Protein AF-A0A0R0IN78-F1 (afdb_monomer_lite)

pLDDT: mean 79.96, std 15.42, range [43.28, 97.62]

Organism: Glycine max (NCBI:txid3847)

Foldseek 3Di:
DPDDDDDDPPPVVNVVVVVVVVVCVVQVVPPPRDQKDKDFDADPVRHTAKIKMKGFDPDPPDDQDPDDPPADTWDKAWDDWDDDVPTTITIIMTGGDPPVVPD

Secondary structure (DSSP, 8-state):
----------HHHHHHHHHHHHHHHHHHHSTTS-SEEEEEEE-TTS-EEEEEEEE-S---S----S--TTPPPPEEEEEEEEEETTEEEEEEEEE--GGGS--

Radius of gyration: 16.01 Å; chains: 1; bounding box: 32×42×43 Å

Structure (mmCIF, N/CA/C/O backbone):
data_AF-A0A0R0IN78-F1
#
_entry.id   AF-A0A0R0IN78-F1
#
loop_
_atom_site.group_PDB
_atom_site.id
_atom_site.type_symbol
_atom_site.label_atom_id
_atom_site.label_alt_id
_atom_site.label_comp_id
_atom_site.label_asym_id
_atom_site.label_entity_id
_atom_site.label_seq_id
_atom_site.pdbx_PDB_ins_code
_atom_site.Cartn_x
_atom_site.Cartn_y
_atom_site.Cartn_z
_atom_site.occupancy
_atom_site.B_iso_or_equiv
_atom_site.auth_seq_id
_atom_site.auth_comp_id
_atom_site.auth_asym_id
_atom_site.auth_atom_id
_atom_site.pdbx_PDB_model_num
ATOM 1 N N . MET A 1 1 ? -2.482 -14.783 10.205 1.00 72.62 1 MET A N 1
ATOM 2 C CA . MET A 1 1 ? -3.484 -14.894 9.121 1.00 72.62 1 MET A CA 1
ATOM 3 C C . MET A 1 1 ? -3.280 -16.217 8.406 1.00 72.62 1 MET A C 1
ATOM 5 O O . MET A 1 1 ? -2.137 -16.532 8.110 1.00 72.62 1 MET A O 1
ATOM 9 N N . ASN A 1 2 ? -4.351 -16.966 8.135 1.00 92.88 2 ASN A N 1
ATOM 10 C CA . ASN A 1 2 ? -4.295 -18.177 7.314 1.00 92.88 2 ASN A CA 1
ATOM 11 C C . ASN A 1 2 ? -4.782 -17.848 5.894 1.00 92.88 2 ASN A C 1
ATOM 13 O O . ASN A 1 2 ? -5.923 -18.132 5.543 1.00 92.88 2 ASN A O 1
ATOM 17 N N . VAL A 1 3 ? -3.959 -17.126 5.129 1.00 93.81 3 VAL A N 1
ATOM 18 C CA . VAL A 1 3 ? -4.279 -16.692 3.760 1.00 93.81 3 VAL A CA 1
ATOM 19 C C . VAL A 1 3 ? -3.096 -16.953 2.839 1.00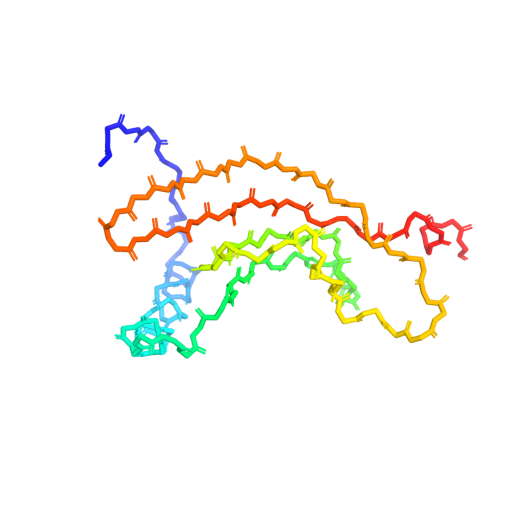 93.81 3 VAL A C 1
ATOM 21 O O . VAL A 1 3 ? -1.943 -16.905 3.271 1.00 93.81 3 VAL A O 1
ATOM 24 N N . VAL A 1 4 ? -3.381 -17.203 1.564 1.00 95.88 4 VAL A N 1
ATOM 25 C CA . VAL A 1 4 ? -2.349 -17.330 0.533 1.00 95.88 4 VAL A CA 1
ATOM 26 C C . VAL A 1 4 ? -1.753 -15.950 0.255 1.00 95.88 4 VAL A C 1
ATOM 28 O O . VAL A 1 4 ? -2.487 -14.991 0.024 1.00 95.88 4 VAL A O 1
ATOM 31 N N . ILE A 1 5 ? -0.423 -15.854 0.268 1.00 94.19 5 ILE A N 1
ATOM 32 C CA . ILE A 1 5 ? 0.314 -14.634 -0.080 1.00 94.19 5 ILE A CA 1
ATOM 33 C C . ILE A 1 5 ? 1.313 -14.915 -1.200 1.00 94.19 5 ILE A C 1
ATOM 35 O O . ILE A 1 5 ? 1.888 -16.002 -1.275 1.00 94.19 5 IL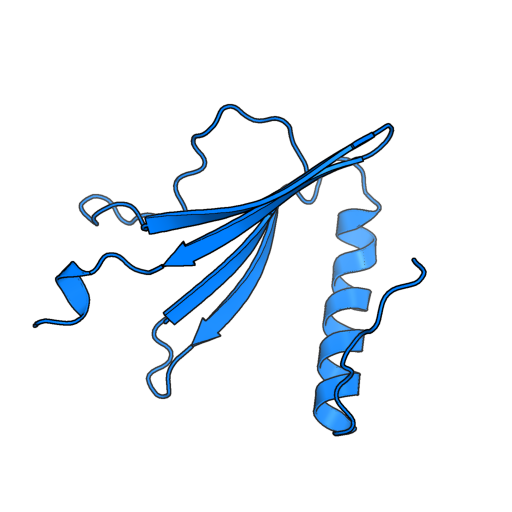E A O 1
ATOM 39 N N . GLN A 1 6 ? 1.563 -13.913 -2.039 1.00 94.69 6 GLN A N 1
ATOM 40 C CA . GLN A 1 6 ? 2.659 -13.933 -3.004 1.00 94.69 6 GLN A CA 1
ATOM 41 C C . GLN A 1 6 ? 3.830 -13.112 -2.464 1.00 94.69 6 GLN A C 1
ATOM 43 O O . GLN A 1 6 ? 3.648 -12.006 -1.958 1.00 94.69 6 GLN A O 1
ATOM 48 N N . ARG A 1 7 ? 5.048 -13.656 -2.556 1.00 91.81 7 ARG A N 1
ATOM 49 C CA . ARG A 1 7 ? 6.266 -13.011 -2.048 1.00 91.81 7 ARG A CA 1
ATOM 50 C C . ARG A 1 7 ? 7.322 -12.929 -3.140 1.00 91.81 7 ARG A C 1
ATOM 52 O O . ARG A 1 7 ? 7.631 -13.932 -3.776 1.00 91.81 7 ARG A O 1
ATOM 59 N N . ALA A 1 8 ? 7.955 -11.766 -3.277 1.00 91.81 8 ALA A N 1
ATOM 60 C CA . ALA A 1 8 ? 9.076 -11.586 -4.195 1.00 91.81 8 ALA A CA 1
ATOM 61 C C . ALA A 1 8 ? 10.222 -12.577 -3.898 1.00 91.81 8 ALA A C 1
ATOM 63 O O . ALA A 1 8 ? 10.694 -12.686 -2.756 1.00 91.81 8 ALA A O 1
ATOM 64 N N . LEU A 1 9 ? 10.685 -13.291 -4.932 1.00 94.06 9 LEU A N 1
ATOM 65 C CA . LEU A 1 9 ? 11.861 -14.174 -4.873 1.00 94.06 9 LEU A CA 1
ATOM 66 C C . LEU A 1 9 ? 13.170 -13.431 -5.180 1.00 94.06 9 LEU A C 1
ATOM 68 O O . LEU A 1 9 ? 14.232 -13.851 -4.723 1.00 94.06 9 LEU A O 1
ATOM 72 N N . HIS A 1 10 ? 13.096 -12.304 -5.894 1.00 97.50 10 HIS A N 1
ATOM 73 C CA . HIS A 1 10 ? 14.256 -11.484 -6.229 1.00 97.50 10 HIS A CA 1
ATOM 74 C C . HIS A 1 10 ? 14.906 -10.907 -4.961 1.00 97.50 10 HIS A C 1
ATOM 76 O O . HIS A 1 10 ? 14.274 -10.147 -4.222 1.00 97.50 10 HIS A O 1
ATOM 82 N N . ARG A 1 11 ? 16.173 -11.267 -4.699 1.00 95.69 11 ARG A N 1
ATOM 83 C CA . ARG A 1 11 ? 16.865 -10.955 -3.433 1.00 95.69 11 ARG A CA 1
ATOM 84 C C . ARG A 1 11 ? 16.923 -9.458 -3.147 1.00 95.69 11 ARG A C 1
ATOM 86 O O . ARG A 1 11 ? 16.573 -9.047 -2.046 1.00 95.69 11 ARG A O 1
ATOM 93 N N . GLN A 1 12 ? 17.312 -8.654 -4.134 1.00 97.62 12 GLN A N 1
ATOM 94 C CA . GLN A 1 12 ? 17.439 -7.205 -3.965 1.00 97.62 12 GLN A CA 1
ATOM 95 C C . GLN A 1 12 ? 16.085 -6.543 -3.698 1.00 97.62 12 GLN A C 1
ATOM 97 O O . GLN A 1 12 ? 15.984 -5.693 -2.820 1.00 97.62 12 GLN A O 1
ATOM 102 N N . LEU A 1 13 ? 15.031 -6.979 -4.395 1.00 94.75 13 LEU A N 1
ATOM 103 C CA . LEU A 1 13 ? 13.688 -6.425 -4.209 1.00 94.75 13 LEU A CA 1
ATOM 104 C C . LEU A 1 13 ? 13.153 -6.768 -2.817 1.00 94.75 13 LEU A C 1
ATOM 106 O O . LEU A 1 13 ? 12.635 -5.910 -2.10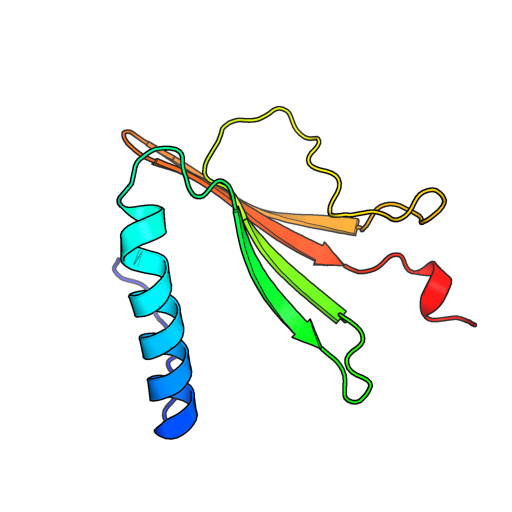9 1.00 94.75 13 LEU A O 1
ATOM 110 N N . ARG A 1 14 ? 13.339 -8.024 -2.397 1.00 95.12 14 ARG A N 1
ATOM 111 C CA . ARG A 1 14 ? 12.983 -8.480 -1.053 1.00 95.12 14 ARG A CA 1
ATOM 112 C C . ARG A 1 14 ? 13.736 -7.699 0.023 1.00 95.12 14 ARG A C 1
ATOM 114 O O . ARG A 1 14 ? 13.125 -7.330 1.021 1.00 95.12 14 ARG A O 1
ATOM 121 N N . TYR A 1 15 ? 15.037 -7.475 -0.164 1.00 96.81 15 TYR A N 1
ATOM 122 C CA . TYR A 1 15 ? 15.848 -6.697 0.770 1.00 96.81 15 TYR A CA 1
ATOM 123 C C . TYR A 1 15 ? 15.354 -5.254 0.860 1.00 96.81 15 TYR A C 1
ATOM 125 O O . TYR A 1 15 ? 15.136 -4.768 1.962 1.00 96.81 15 TYR A O 1
ATOM 133 N N . TYR A 1 16 ? 15.101 -4.612 -0.283 1.00 96.69 16 TYR A N 1
ATOM 134 C CA . TYR A 1 16 ? 14.575 -3.252 -0.340 1.00 96.69 16 TYR A CA 1
ATOM 135 C C . TYR A 1 16 ? 13.242 -3.127 0.407 1.00 96.69 16 TYR A C 1
ATOM 137 O O . TYR A 1 16 ? 13.141 -2.337 1.339 1.00 96.69 16 TYR A O 1
ATOM 145 N N . MET A 1 17 ? 12.256 -3.977 0.088 1.00 94.06 17 MET A N 1
ATOM 146 C CA . MET A 1 17 ? 10.953 -3.979 0.771 1.00 94.06 17 MET A CA 1
ATOM 147 C C . MET A 1 17 ? 11.101 -4.155 2.287 1.00 94.06 17 MET A C 1
ATOM 149 O O . MET A 1 17 ? 10.447 -3.460 3.062 1.00 94.06 17 MET A O 1
ATOM 153 N N . HIS A 1 18 ? 11.973 -5.070 2.717 1.00 95.12 18 HIS A N 1
ATOM 154 C CA . HIS A 1 18 ? 12.219 -5.305 4.135 1.00 95.12 18 HIS A CA 1
ATOM 155 C C . HIS A 1 18 ? 12.874 -4.093 4.806 1.00 95.12 18 HIS A C 1
ATOM 157 O O . HIS A 1 18 ? 12.400 -3.650 5.846 1.00 95.12 18 HIS A O 1
ATOM 163 N N . ALA A 1 19 ? 13.932 -3.537 4.212 1.00 95.94 19 ALA A N 1
ATOM 164 C CA . ALA A 1 19 ? 14.642 -2.379 4.744 1.00 95.94 19 ALA A CA 1
ATOM 165 C C . ALA A 1 19 ? 13.721 -1.157 4.870 1.00 95.94 19 ALA A C 1
ATOM 167 O O . ALA A 1 19 ? 13.720 -0.508 5.914 1.00 95.94 19 ALA A O 1
ATOM 168 N N . THR A 1 20 ? 12.886 -0.891 3.861 1.00 93.81 20 THR A N 1
ATOM 169 C CA . THR A 1 20 ? 11.905 0.202 3.890 1.00 93.81 20 THR A CA 1
ATOM 170 C C . THR A 1 20 ? 10.909 0.028 5.033 1.00 93.81 20 THR A C 1
ATOM 172 O O . THR A 1 20 ? 10.737 0.941 5.835 1.00 93.81 20 THR A O 1
ATOM 175 N N . VAL A 1 21 ? 10.289 -1.151 5.173 1.00 91.25 21 VAL A N 1
ATOM 176 C CA . VAL A 1 21 ? 9.322 -1.407 6.256 1.00 91.25 21 VAL A CA 1
ATOM 177 C C . VAL A 1 21 ? 9.990 -1.342 7.633 1.00 91.25 21 VAL A C 1
ATOM 179 O O . VAL A 1 21 ? 9.431 -0.748 8.553 1.00 91.25 21 VAL A O 1
ATOM 182 N N . SER A 1 22 ? 11.197 -1.896 7.784 1.00 92.88 22 SER A N 1
ATOM 183 C CA . SER A 1 22 ? 11.965 -1.797 9.031 1.00 92.88 22 SER A CA 1
ATOM 184 C C . SER A 1 22 ? 12.310 -0.350 9.386 1.00 92.88 22 SER A C 1
ATOM 186 O O . SER A 1 22 ? 12.232 0.011 10.555 1.00 92.88 22 SER A O 1
ATOM 188 N N . GLY A 1 23 ? 12.638 0.486 8.398 1.00 90.31 23 GLY A N 1
ATOM 189 C CA . GLY A 1 23 ? 12.892 1.913 8.600 1.00 90.31 23 GLY A CA 1
ATOM 190 C C . GLY A 1 23 ? 11.653 2.699 9.041 1.00 90.31 23 GLY A C 1
ATOM 191 O O . GLY A 1 23 ? 11.782 3.665 9.786 1.00 90.31 23 GLY A O 1
ATOM 192 N N . LEU A 1 24 ? 10.453 2.264 8.640 1.00 87.19 24 LEU A N 1
ATOM 193 C CA . LEU A 1 24 ? 9.180 2.876 9.048 1.00 87.19 24 LEU A CA 1
ATOM 194 C C . LEU A 1 24 ? 8.696 2.417 10.432 1.00 87.19 24 LEU A C 1
ATOM 196 O O . LEU A 1 24 ? 7.877 3.095 11.054 1.00 87.19 24 LEU A O 1
ATOM 200 N N . LEU A 1 25 ? 9.178 1.271 10.923 1.00 86.31 25 LEU A N 1
ATOM 201 C CA . LEU A 1 25 ? 8.703 0.656 12.163 1.00 86.31 25 LEU A CA 1
ATOM 202 C C . LEU A 1 25 ? 8.782 1.586 13.390 1.00 86.31 25 LEU A C 1
ATOM 204 O O . LEU A 1 25 ? 7.772 1.676 14.091 1.00 86.31 25 LEU A O 1
ATOM 208 N N . PRO A 1 26 ? 9.884 2.325 13.646 1.00 86.19 26 PRO A N 1
ATOM 209 C CA . PRO A 1 26 ? 9.953 3.237 14.790 1.00 86.19 26 PRO A CA 1
ATOM 210 C C . PRO A 1 26 ? 8.877 4.329 14.740 1.00 86.19 26 PRO A C 1
ATOM 212 O O . PRO A 1 26 ? 8.279 4.667 15.761 1.00 86.19 26 PRO A O 1
ATOM 215 N N . SER A 1 27 ? 8.588 4.849 13.544 1.00 80.81 27 SER A N 1
ATOM 216 C CA . SER A 1 27 ? 7.559 5.869 13.332 1.00 80.81 27 SER A CA 1
ATOM 217 C C . SER A 1 27 ? 6.151 5.317 13.559 1.00 80.81 27 SER A C 1
ATOM 219 O O . SER A 1 27 ? 5.319 6.011 14.131 1.00 80.81 27 SER A O 1
ATOM 221 N N . MET A 1 28 ? 5.888 4.065 13.166 1.00 77.75 28 MET A N 1
ATOM 222 C CA . MET A 1 28 ? 4.600 3.402 13.413 1.00 77.75 28 MET A CA 1
ATOM 223 C C . MET A 1 28 ? 4.401 3.020 14.885 1.00 77.75 28 MET A C 1
ATOM 225 O O . MET A 1 28 ? 3.282 3.064 15.385 1.00 77.75 28 MET A O 1
ATOM 229 N N . GLN A 1 29 ? 5.475 2.644 15.586 1.00 77.88 29 GLN A N 1
ATOM 230 C CA . GLN A 1 29 ? 5.427 2.280 17.007 1.00 77.88 29 GLN A CA 1
ATOM 231 C C . GLN A 1 29 ? 5.215 3.492 17.918 1.00 77.88 29 GLN A C 1
ATOM 233 O O . GLN A 1 29 ? 4.665 3.356 19.011 1.00 77.88 29 GLN A O 1
ATOM 238 N N . LYS A 1 30 ? 5.623 4.687 17.479 1.00 78.75 30 LYS A N 1
ATOM 239 C CA . LYS A 1 30 ? 5.329 5.924 18.194 1.00 78.75 30 LYS A CA 1
ATOM 240 C C . LYS A 1 30 ? 3.894 6.356 17.888 1.00 78.75 30 LYS A C 1
ATOM 242 O O . LYS A 1 30 ? 3.620 6.972 16.857 1.00 78.75 30 LYS A O 1
ATOM 247 N N . LEU A 1 31 ? 2.985 6.005 18.801 1.00 62.69 31 LEU A N 1
ATOM 248 C CA . LEU A 1 31 ? 1.554 6.298 18.708 1.00 62.69 31 LEU A CA 1
ATOM 249 C C . LEU A 1 31 ? 1.318 7.759 18.291 1.00 62.69 31 LEU A C 1
ATOM 251 O O . LEU A 1 31 ? 1.792 8.688 18.944 1.00 62.69 31 LEU A O 1
ATOM 255 N N . GLY A 1 32 ? 0.598 7.943 17.183 1.00 64.44 32 GLY A N 1
ATOM 256 C CA . GLY A 1 32 ? 0.204 9.256 16.670 1.00 64.44 32 GLY A CA 1
ATOM 257 C C . GLY A 1 32 ? 1.152 9.915 15.661 1.00 64.44 32 GLY A C 1
ATOM 258 O O . GLY A 1 32 ? 0.811 10.994 15.190 1.00 64.44 32 GLY A O 1
ATOM 259 N N . MET A 1 33 ? 2.295 9.312 15.293 1.00 67.12 33 MET A N 1
ATOM 260 C CA . MET A 1 33 ? 3.214 9.925 14.310 1.00 67.12 33 MET A CA 1
ATOM 261 C C . MET A 1 33 ? 2.970 9.529 12.849 1.00 67.12 33 MET A C 1
ATOM 263 O O . MET A 1 33 ? 3.341 10.288 11.957 1.00 67.12 33 MET A O 1
ATOM 267 N N . VAL A 1 34 ? 2.368 8.369 12.581 1.00 73.06 34 VAL A N 1
ATOM 268 C CA . VAL A 1 34 ? 2.084 7.915 11.211 1.00 73.06 34 VAL A CA 1
ATOM 269 C C . VAL A 1 34 ? 0.584 7.768 11.023 1.00 73.06 34 VAL A C 1
ATOM 271 O O . VAL A 1 34 ? -0.041 6.843 11.541 1.00 73.06 34 VAL A O 1
ATOM 274 N N . GLU A 1 35 ? 0.016 8.693 10.257 1.00 77.25 35 GLU A N 1
ATOM 275 C CA . GLU A 1 35 ? -1.412 8.706 9.924 1.00 77.25 35 GLU A CA 1
ATOM 276 C C . GLU A 1 35 ? -1.716 7.906 8.658 1.00 77.25 35 GLU A C 1
ATOM 278 O O . GLU A 1 35 ? -2.815 7.374 8.505 1.00 77.25 35 GLU A O 1
ATOM 283 N N . ARG A 1 36 ? -0.737 7.812 7.749 1.00 82.25 36 ARG A N 1
ATOM 284 C CA . ARG A 1 36 ? -0.902 7.199 6.435 1.00 82.25 36 ARG A CA 1
ATOM 285 C C . ARG A 1 36 ? 0.394 6.585 5.920 1.00 82.25 36 ARG A C 1
ATOM 287 O O . ARG A 1 36 ? 1.452 7.203 5.992 1.00 82.25 36 ARG A O 1
ATOM 294 N N . VAL A 1 37 ? 0.288 5.399 5.329 1.00 87.31 37 VAL A N 1
ATOM 295 C CA . VAL A 1 37 ? 1.352 4.742 4.557 1.00 87.31 37 VAL A CA 1
ATOM 296 C C . VAL A 1 37 ? 0.815 4.462 3.163 1.00 87.31 37 VAL A C 1
ATOM 298 O O . VAL A 1 37 ? -0.320 4.010 3.025 1.00 87.31 37 VAL A O 1
ATOM 301 N N . ALA A 1 38 ? 1.608 4.728 2.127 1.00 90.56 38 ALA A N 1
ATOM 302 C CA . ALA A 1 38 ? 1.196 4.484 0.753 1.00 90.56 38 ALA A CA 1
ATOM 303 C C . ALA A 1 38 ? 2.275 3.776 -0.069 1.00 90.56 38 ALA A C 1
ATOM 305 O O . ALA A 1 38 ? 3.463 4.064 0.068 1.00 90.56 38 ALA A O 1
ATOM 306 N N . VAL A 1 39 ? 1.837 2.872 -0.942 1.00 92.25 39 VAL A N 1
ATOM 307 C CA . VAL A 1 39 ? 2.638 2.281 -2.017 1.00 92.25 39 VAL A CA 1
ATOM 308 C C . VAL A 1 39 ? 2.210 2.948 -3.313 1.00 92.25 39 VAL A C 1
ATOM 310 O O . VAL A 1 39 ? 1.026 2.929 -3.644 1.00 92.25 39 VAL A O 1
ATOM 313 N N . ILE A 1 40 ? 3.163 3.552 -4.021 1.00 91.44 40 ILE A N 1
ATOM 314 C CA . ILE A 1 40 ? 2.910 4.315 -5.244 1.00 91.44 40 ILE A CA 1
ATOM 315 C C . ILE A 1 40 ? 3.601 3.613 -6.406 1.00 91.44 40 ILE A C 1
ATOM 317 O O . ILE A 1 40 ? 4.796 3.319 -6.340 1.00 91.44 40 ILE A O 1
ATOM 321 N N . PHE A 1 41 ? 2.840 3.354 -7.461 1.00 91.00 41 PHE A N 1
ATOM 322 C CA . PHE A 1 41 ? 3.338 2.857 -8.731 1.00 91.00 41 PHE A CA 1
ATOM 323 C C . PHE A 1 41 ? 3.582 4.035 -9.661 1.00 91.00 41 PHE A C 1
ATOM 325 O O . PHE A 1 41 ? 2.708 4.880 -9.839 1.00 91.00 41 PHE A O 1
ATOM 332 N N . PHE A 1 42 ? 4.769 4.074 -10.254 1.00 88.50 42 PHE A N 1
ATOM 333 C CA . PHE A 1 42 ? 5.169 5.098 -11.209 1.00 88.50 42 PHE A CA 1
ATOM 334 C C . PHE A 1 42 ? 5.371 4.477 -12.591 1.00 88.50 42 PHE A C 1
ATOM 336 O O . PHE A 1 42 ? 5.766 3.313 -12.699 1.00 88.50 42 PHE A O 1
ATOM 343 N N . ASN A 1 43 ? 5.113 5.255 -13.641 1.00 88.81 43 ASN A N 1
ATOM 344 C CA . ASN A 1 43 ? 5.497 4.896 -15.002 1.00 88.81 43 ASN A CA 1
ATOM 345 C C . ASN A 1 43 ? 7.000 5.168 -15.250 1.00 88.81 43 ASN A C 1
ATOM 347 O O . ASN A 1 43 ? 7.728 5.601 -14.354 1.00 88.81 43 ASN A O 1
ATOM 351 N N . ALA A 1 44 ? 7.466 4.920 -16.477 1.00 93.94 44 ALA A N 1
ATOM 352 C CA . ALA A 1 44 ? 8.860 5.152 -16.869 1.00 93.94 44 ALA A CA 1
ATOM 353 C C . ALA A 1 44 ? 9.295 6.628 -16.756 1.00 93.94 44 ALA A C 1
ATOM 355 O O . ALA 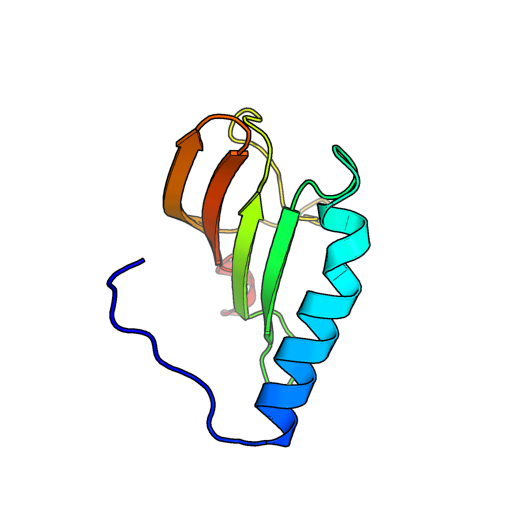A 1 44 ? 10.470 6.903 -16.521 1.00 93.94 44 ALA A O 1
ATOM 356 N N . ASP A 1 45 ? 8.345 7.558 -16.857 1.00 92.75 45 ASP A N 1
ATOM 357 C CA . ASP A 1 45 ? 8.562 9.003 -16.751 1.00 92.75 45 ASP A CA 1
ATOM 358 C C . ASP A 1 45 ? 8.460 9.518 -15.302 1.00 92.75 45 ASP A C 1
ATOM 360 O O . ASP A 1 45 ? 8.511 10.722 -15.058 1.00 92.75 45 ASP A O 1
ATOM 364 N N . ASN A 1 46 ? 8.339 8.616 -14.320 1.00 85.50 46 ASN A N 1
ATOM 365 C CA . ASN A 1 46 ? 8.115 8.919 -12.903 1.00 85.50 46 ASN A CA 1
ATOM 366 C C . ASN A 1 46 ? 6.789 9.646 -12.609 1.00 85.50 46 ASN A C 1
ATOM 368 O O . ASN A 1 46 ? 6.660 10.337 -11.597 1.00 85.50 46 ASN A O 1
ATOM 372 N N . VAL A 1 47 ? 5.779 9.455 -13.457 1.00 85.75 47 VAL A N 1
ATOM 373 C CA . VAL A 1 47 ? 4.402 9.908 -13.223 1.00 85.75 47 VAL A CA 1
ATOM 374 C C . VAL A 1 47 ? 3.658 8.848 -12.398 1.00 85.75 47 VAL A C 1
ATOM 376 O O . VAL A 1 47 ? 3.722 7.662 -12.743 1.00 85.75 47 VAL A O 1
ATOM 379 N N . PRO A 1 48 ? 2.973 9.222 -11.299 1.00 84.75 48 PRO A N 1
ATOM 380 C CA . PRO A 1 48 ? 2.236 8.276 -10.467 1.00 84.75 48 PRO A CA 1
ATOM 381 C C . PRO A 1 48 ? 1.001 7.737 -11.204 1.00 84.75 48 PRO A C 1
ATOM 383 O O . PRO A 1 48 ? 0.135 8.501 -11.619 1.00 84.75 48 PRO A O 1
ATOM 386 N N . LEU A 1 49 ? 0.914 6.414 -11.332 1.00 86.69 49 LEU A N 1
ATOM 387 C CA . LEU A 1 49 ? -0.192 5.704 -11.980 1.00 86.69 49 LEU A CA 1
ATOM 388 C C . LEU A 1 49 ? -1.251 5.246 -10.982 1.00 86.69 49 LEU A C 1
ATOM 390 O O . LEU A 1 49 ? -2.440 5.383 -11.229 1.00 86.69 49 LEU A O 1
ATOM 394 N N . GLU A 1 50 ? -0.820 4.673 -9.863 1.00 87.50 50 GLU A N 1
ATOM 395 C CA . GLU A 1 50 ? -1.709 4.083 -8.867 1.00 87.50 50 GLU A CA 1
ATOM 396 C C . GLU A 1 50 ? -1.097 4.230 -7.483 1.00 87.50 50 GLU A C 1
ATOM 398 O O . GLU A 1 50 ? 0.117 4.093 -7.302 1.00 87.50 50 GLU A O 1
ATOM 403 N N . LYS A 1 51 ? -1.942 4.479 -6.484 1.00 90.31 51 LYS A N 1
ATOM 404 C CA . LYS A 1 51 ? -1.498 4.608 -5.099 1.00 90.31 51 LYS A CA 1
ATOM 405 C C . LYS A 1 51 ? -2.397 3.833 -4.148 1.00 90.31 51 LYS A C 1
ATOM 407 O O . LYS A 1 51 ? -3.554 4.178 -3.940 1.00 90.31 51 LYS A O 1
ATOM 412 N N . PHE A 1 52 ? -1.827 2.820 -3.509 1.00 90.44 52 PHE A N 1
ATOM 413 C CA . PHE A 1 52 ? -2.481 2.045 -2.459 1.00 90.44 52 PHE A CA 1
ATOM 414 C C . PHE A 1 52 ? -2.157 2.672 -1.116 1.00 90.44 52 PHE A C 1
ATOM 416 O O . PHE A 1 52 ? -0.989 2.724 -0.735 1.00 90.44 52 PHE A O 1
ATOM 423 N N . ALA A 1 53 ? -3.168 3.139 -0.392 1.00 88.31 53 ALA A N 1
ATOM 424 C CA . ALA A 1 53 ? -2.979 3.837 0.870 1.00 88.31 53 ALA A CA 1
ATOM 425 C C . ALA A 1 53 ? -3.681 3.141 2.037 1.00 88.31 53 ALA A C 1
ATOM 427 O O . ALA A 1 53 ? -4.854 2.795 1.937 1.00 88.31 53 ALA A O 1
ATOM 428 N N . GLY A 1 54 ? -2.949 2.986 3.143 1.00 85.75 54 GLY A N 1
ATOM 429 C CA . GLY A 1 54 ? -3.446 2.571 4.451 1.00 85.75 54 GLY A CA 1
ATOM 430 C C . GLY A 1 54 ? -3.447 3.746 5.432 1.00 85.75 54 GLY A C 1
ATOM 431 O O . GLY A 1 54 ? -2.402 4.376 5.599 1.00 85.75 54 GLY A O 1
ATOM 432 N N . THR A 1 55 ? -4.573 4.047 6.078 1.00 82.56 55 THR A N 1
ATOM 433 C CA . THR A 1 55 ? -4.697 5.126 7.084 1.00 82.56 55 THR A CA 1
ATOM 434 C C . THR A 1 55 ? -5.005 4.572 8.473 1.00 82.56 55 THR A C 1
ATOM 436 O O . THR A 1 55 ? -5.630 3.522 8.567 1.00 82.56 55 THR A O 1
ATOM 439 N N . SER A 1 56 ? -4.548 5.248 9.540 1.00 75.12 56 SER A N 1
ATOM 440 C CA . SER A 1 56 ? -4.646 4.783 10.942 1.00 75.12 56 SER A CA 1
ATOM 441 C C . SER A 1 56 ? -5.641 5.549 11.832 1.00 75.12 56 SER A C 1
ATOM 443 O O . SER A 1 56 ? -5.682 5.333 13.043 1.00 75.12 56 SER A O 1
ATOM 445 N N . LYS A 1 57 ? -6.452 6.450 11.265 1.00 67.75 57 LYS A N 1
ATOM 446 C CA . LYS A 1 57 ? -7.440 7.242 12.012 1.00 67.75 57 LYS A CA 1
ATOM 447 C C . LYS A 1 57 ? -8.813 7.171 11.357 1.00 67.75 57 LYS A C 1
ATOM 449 O O . LYS A 1 57 ? -8.934 7.241 10.137 1.00 67.75 57 LYS A O 1
ATOM 454 N N . GLU A 1 58 ? -9.829 7.074 12.205 1.00 55.09 58 GLU A N 1
ATOM 455 C CA . GLU A 1 58 ? -11.235 7.291 11.876 1.00 55.09 58 GLU A CA 1
ATOM 456 C C . GLU A 1 58 ? -11.412 8.802 11.664 1.00 55.09 58 GLU A C 1
ATOM 458 O O . GLU A 1 58 ? -11.702 9.559 12.583 1.00 55.09 58 GLU A O 1
ATOM 463 N N . ALA A 1 59 ? -11.050 9.268 10.472 1.00 43.28 59 ALA A N 1
ATOM 464 C CA . ALA A 1 59 ? -11.176 10.658 10.072 1.00 43.28 59 ALA A CA 1
ATOM 465 C C . ALA A 1 59 ? -12.173 10.700 8.919 1.00 43.28 59 ALA A C 1
ATOM 467 O O . ALA A 1 59 ? -11.930 10.100 7.872 1.00 43.28 59 ALA A O 1
ATOM 468 N N . ASP A 1 60 ? -13.300 11.365 9.162 1.00 43.53 60 ASP A N 1
ATOM 469 C CA . ASP A 1 60 ? -14.341 11.715 8.203 1.00 43.53 60 ASP A CA 1
ATOM 470 C C . ASP A 1 60 ? -13.801 11.888 6.780 1.00 43.53 60 ASP A C 1
ATOM 472 O O . ASP A 1 60 ? -13.213 12.918 6.475 1.00 43.53 60 ASP A O 1
ATOM 476 N N . LEU A 1 61 ? -13.992 10.850 5.953 1.00 49.03 61 LEU A N 1
ATOM 477 C CA . LEU A 1 61 ? -14.174 10.760 4.490 1.00 49.03 61 LEU A CA 1
ATOM 478 C C . LEU A 1 61 ? -13.439 11.738 3.536 1.00 49.03 61 LEU A C 1
ATOM 480 O O . LEU A 1 61 ? -13.711 11.744 2.341 1.00 49.03 61 LEU A O 1
ATOM 484 N N . SER A 1 62 ? -12.513 12.565 3.998 1.00 46.97 62 SER A N 1
ATOM 485 C CA . SER A 1 62 ? -11.948 13.684 3.251 1.00 46.97 62 SER A CA 1
ATOM 486 C C . SER A 1 62 ? -10.495 13.866 3.653 1.00 46.97 62 SER A C 1
ATOM 488 O O . SER A 1 62 ? -10.144 14.788 4.383 1.00 46.97 62 SER A O 1
ATOM 490 N N . ILE A 1 63 ? -9.618 13.002 3.147 1.00 51.34 63 ILE A N 1
ATOM 491 C CA . ILE A 1 63 ? -8.194 13.337 3.072 1.00 51.34 63 ILE A CA 1
ATOM 492 C C . ILE A 1 63 ? -7.866 13.518 1.589 1.00 51.34 63 ILE A C 1
ATOM 494 O O . ILE A 1 63 ? -7.533 12.540 0.915 1.00 51.34 63 ILE A O 1
ATOM 498 N N . PRO A 1 64 ? -7.995 14.748 1.051 1.00 50.44 64 PRO A N 1
ATOM 499 C CA . PRO A 1 64 ? -7.508 15.073 -0.277 1.00 50.44 64 PRO A CA 1
ATOM 500 C C . PRO A 1 64 ? -5.999 14.836 -0.294 1.00 50.44 64 PRO A C 1
ATOM 502 O O . PRO A 1 64 ? -5.238 15.459 0.446 1.00 50.44 64 PRO A O 1
ATOM 505 N N . THR A 1 65 ? -5.566 13.882 -1.109 1.00 59.03 65 THR A N 1
ATOM 506 C CA . THR A 1 65 ? -4.155 13.663 -1.414 1.00 59.03 65 THR A CA 1
ATOM 507 C C . THR A 1 65 ? -3.625 14.881 -2.134 1.00 59.03 65 THR A C 1
ATOM 509 O O . THR A 1 65 ? -3.988 15.043 -3.288 1.00 59.03 65 THR A O 1
ATOM 512 N N . ASP A 1 66 ? -2.811 15.693 -1.447 1.00 53.06 66 ASP A N 1
ATOM 513 C CA . ASP A 1 66 ? -1.856 16.681 -1.989 1.00 53.06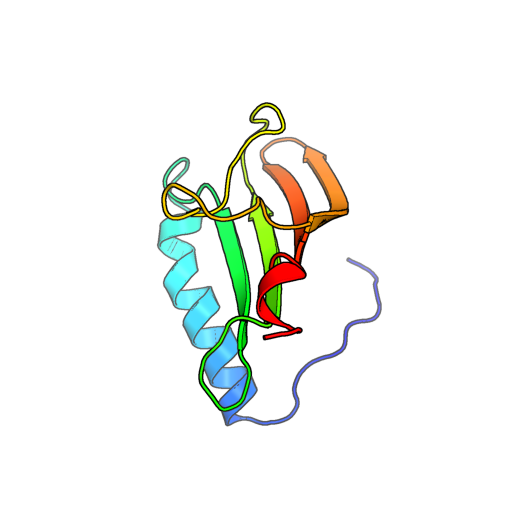 66 ASP A CA 1
ATOM 514 C C . ASP A 1 66 ? -2.228 17.242 -3.375 1.00 53.06 66 ASP A C 1
ATOM 516 O O . ASP A 1 66 ? -1.447 17.224 -4.327 1.00 53.06 66 ASP A O 1
ATOM 520 N N . THR A 1 67 ? -3.487 17.656 -3.530 1.00 55.84 67 THR A N 1
ATOM 521 C CA . THR A 1 67 ? -3.977 18.177 -4.797 1.00 55.84 67 THR A CA 1
ATOM 522 C C . THR A 1 67 ? -3.456 19.590 -4.868 1.00 55.84 67 THR A C 1
ATOM 524 O O . THR A 1 67 ? -3.868 20.444 -4.077 1.00 55.84 67 THR A O 1
ATOM 527 N N . LYS A 1 68 ? -2.551 19.847 -5.816 1.00 58.06 68 LYS A N 1
ATOM 528 C CA . LYS A 1 68 ? -2.201 21.218 -6.177 1.00 58.06 68 LYS A CA 1
ATOM 529 C C . LYS A 1 68 ? -3.510 21.981 -6.430 1.00 58.06 68 LYS A C 1
ATOM 531 O O . LYS A 1 68 ? -4.415 21.417 -7.059 1.00 58.06 68 LYS A O 1
ATOM 536 N N . PRO A 1 69 ? -3.651 23.224 -5.940 1.00 57.34 69 PRO A N 1
ATOM 537 C CA . PRO A 1 69 ? -4.855 24.010 -6.172 1.00 57.34 69 PRO A CA 1
ATOM 538 C C . PRO A 1 69 ? -5.221 24.010 -7.664 1.00 57.34 69 PRO A C 1
ATOM 540 O O . PRO A 1 69 ? -4.392 24.369 -8.496 1.00 57.34 69 PRO A O 1
ATOM 543 N N . GLY A 1 70 ? -6.441 23.577 -7.995 1.00 62.66 70 GLY A N 1
ATOM 544 C CA . GLY A 1 70 ? -6.942 23.517 -9.376 1.00 62.66 70 GLY A CA 1
ATOM 545 C C . GLY A 1 70 ? -6.875 22.148 -10.068 1.00 62.66 70 GLY A C 1
ATOM 546 O O . GLY A 1 70 ? -7.388 22.029 -11.176 1.00 62.66 70 GLY A O 1
ATOM 547 N N . GLN A 1 71 ? -6.313 21.110 -9.440 1.00 65.75 71 GLN A N 1
ATOM 548 C CA . GLN A 1 71 ? -6.324 19.747 -9.986 1.00 65.75 71 GLN A CA 1
ATOM 549 C C . GLN A 1 71 ? -7.604 18.988 -9.584 1.00 65.75 71 GLN A C 1
ATOM 551 O O . GLN A 1 71 ? -8.050 19.074 -8.438 1.00 65.75 71 GLN A O 1
ATOM 556 N N . GLN A 1 72 ? -8.203 18.232 -10.516 1.00 69.19 72 GLN A N 1
ATOM 557 C CA . GLN A 1 72 ? -9.369 17.386 -10.226 1.00 69.19 72 GLN A CA 1
ATOM 558 C C . GLN A 1 72 ? -9.002 16.333 -9.162 1.00 69.19 72 GLN A C 1
ATOM 560 O O . GLN A 1 72 ? -7.941 15.707 -9.291 1.00 69.19 72 GLN A O 1
ATOM 565 N N . PRO A 1 73 ? -9.859 16.101 -8.145 1.00 73.00 73 PRO A N 1
ATOM 566 C CA . PRO A 1 73 ? -9.584 15.128 -7.095 1.00 73.00 73 PRO A CA 1
ATOM 567 C C . PRO A 1 73 ? -9.380 13.715 -7.667 1.00 73.00 73 PRO A C 1
ATOM 569 O O . PRO A 1 73 ? -10.049 13.347 -8.640 1.00 73.00 73 PRO A O 1
ATOM 572 N N . PRO A 1 74 ? -8.474 12.915 -7.075 1.00 78.44 74 PRO A N 1
ATOM 573 C CA . PRO A 1 74 ? -8.224 11.551 -7.523 1.00 78.44 74 PRO A CA 1
ATOM 574 C C . PRO A 1 74 ? -9.456 10.662 -7.316 1.00 78.44 74 PRO A C 1
ATOM 576 O O . PRO A 1 74 ? -10.219 10.837 -6.363 1.00 78.44 74 PRO A O 1
ATOM 579 N N . LEU A 1 75 ? -9.631 9.668 -8.190 1.00 85.00 75 LEU A N 1
ATOM 580 C CA . LEU A 1 75 ? -10.695 8.675 -8.047 1.00 85.00 75 LEU A CA 1
ATOM 581 C C . LEU A 1 75 ? -10.298 7.643 -6.982 1.00 85.00 75 LEU A C 1
ATOM 583 O O . LEU A 1 75 ? -9.336 6.894 -7.162 1.00 85.00 75 LEU A O 1
ATOM 587 N N . ILE A 1 76 ? -11.070 7.569 -5.897 1.00 87.75 76 ILE A N 1
ATOM 588 C CA . ILE A 1 76 ? -10.825 6.667 -4.764 1.00 87.75 76 ILE A CA 1
ATOM 589 C C . ILE A 1 76 ? -11.690 5.407 -4.883 1.00 87.75 76 ILE A C 1
ATOM 591 O O . ILE A 1 76 ? -12.910 5.492 -4.988 1.00 87.75 76 ILE A O 1
ATOM 595 N N . THR A 1 77 ? -11.065 4.229 -4.813 1.00 90.25 77 THR A N 1
ATOM 596 C CA . THR A 1 77 ? -11.743 2.924 -4.752 1.00 90.25 77 THR A CA 1
ATOM 597 C C . THR A 1 77 ? -11.428 2.227 -3.423 1.00 90.25 77 THR A C 1
ATOM 599 O O . THR A 1 77 ? -10.273 1.863 -3.188 1.00 90.25 77 THR A O 1
ATOM 602 N N . PRO A 1 78 ? -12.408 2.034 -2.521 1.00 90.25 78 PRO A N 1
ATOM 603 C CA . PRO A 1 78 ? -12.174 1.351 -1.253 1.00 90.25 78 PRO A CA 1
ATOM 604 C C . PRO A 1 78 ? -11.867 -0.135 -1.480 1.00 90.25 78 PRO A C 1
ATOM 606 O O . PRO A 1 78 ? -12.502 -0.786 -2.306 1.00 90.25 78 PRO A O 1
ATOM 609 N N . ILE A 1 79 ? -10.910 -0.680 -0.724 1.00 93.38 79 ILE A N 1
ATOM 610 C CA . ILE A 1 79 ? -10.536 -2.101 -0.794 1.00 93.38 79 ILE A CA 1
ATOM 611 C C . ILE A 1 79 ? -10.997 -2.824 0.468 1.00 93.38 79 ILE A C 1
ATOM 613 O O . ILE A 1 79 ? -11.655 -3.861 0.393 1.00 93.38 79 ILE A O 1
ATOM 617 N N . LYS A 1 80 ? -10.619 -2.310 1.645 1.00 90.38 80 LYS A N 1
ATOM 618 C CA . LYS A 1 80 ? -10.932 -2.952 2.924 1.00 90.38 80 LYS A CA 1
ATOM 619 C C . LYS A 1 80 ? -10.823 -1.982 4.092 1.00 90.38 80 LYS A C 1
ATOM 621 O O . LYS A 1 80 ? -9.924 -1.152 4.111 1.00 90.38 80 LYS A O 1
ATOM 626 N N . SER A 1 81 ? -11.658 -2.180 5.105 1.00 88.69 81 SER A N 1
ATOM 627 C CA . SER A 1 81 ? -11.559 -1.483 6.389 1.00 88.69 81 SER A CA 1
ATOM 628 C C . SER A 1 81 ? -11.491 -2.485 7.543 1.00 88.69 81 SER A C 1
ATOM 630 O O . SER A 1 81 ? -11.989 -3.609 7.435 1.00 88.69 81 SER A O 1
ATOM 632 N N . MET A 1 82 ? -10.844 -2.093 8.635 1.00 88.38 82 MET A N 1
ATOM 633 C CA . MET A 1 82 ? -10.731 -2.842 9.881 1.00 88.38 82 MET A CA 1
ATOM 634 C C . MET A 1 82 ? -10.831 -1.863 11.046 1.00 88.38 82 MET A C 1
ATOM 636 O O . MET A 1 82 ? -10.137 -0.855 11.056 1.00 88.38 82 MET A O 1
ATOM 640 N N . SER A 1 83 ? -11.655 -2.182 12.035 1.00 87.38 83 SER A N 1
ATOM 641 C CA . SER A 1 83 ? -11.718 -1.454 13.298 1.00 87.38 83 SER A CA 1
ATOM 642 C C . SER A 1 83 ? -11.581 -2.457 14.434 1.00 87.38 83 SER A C 1
ATOM 644 O O . SER A 1 83 ? -12.271 -3.477 14.460 1.00 87.38 83 SER A O 1
ATOM 646 N N . SER A 1 84 ? -10.612 -2.220 15.308 1.00 84.00 84 SER A N 1
ATOM 647 C CA . SER A 1 84 ? -10.316 -3.037 16.484 1.00 84.00 84 SER A CA 1
ATOM 648 C C . SER A 1 84 ? -9.480 -2.211 17.452 1.00 84.00 84 SER A C 1
ATOM 650 O O . SER A 1 84 ? -8.765 -1.319 17.017 1.00 84.00 84 SER A O 1
ATOM 652 N N . GLU A 1 85 ? -9.483 -2.505 18.746 1.00 83.19 85 GLU A N 1
ATOM 653 C CA . GLU A 1 85 ? -8.447 -1.936 19.611 1.00 83.19 85 GLU A CA 1
ATOM 654 C C . GLU A 1 85 ? -7.147 -2.742 19.452 1.00 83.19 85 GLU A C 1
ATOM 656 O O . GLU A 1 85 ? -7.189 -3.974 19.518 1.00 83.19 85 GLU A O 1
ATOM 661 N N . PRO A 1 86 ? -5.983 -2.099 19.225 1.00 78.38 86 PRO A N 1
ATOM 662 C CA . PRO A 1 86 ? -5.719 -0.652 19.207 1.00 78.38 86 PRO A CA 1
ATOM 663 C C . PRO A 1 86 ? -5.676 -0.010 17.796 1.00 78.38 86 PRO A C 1
ATOM 665 O O . PRO A 1 86 ? -5.134 1.082 17.643 1.00 78.38 86 PRO A O 1
ATOM 668 N N . LEU A 1 87 ? -6.154 -0.687 16.746 1.00 78.69 87 LEU A N 1
ATOM 669 C CA . LEU A 1 87 ? -5.983 -0.300 15.340 1.00 78.69 87 LEU A CA 1
ATOM 670 C C . LEU A 1 87 ? -7.306 -0.082 14.583 1.00 78.69 87 LEU A C 1
ATOM 672 O O . LEU A 1 87 ? -8.066 -1.023 14.342 1.00 78.69 87 LEU A O 1
ATOM 676 N N . ASN A 1 88 ? -7.480 1.135 14.068 1.00 83.44 88 ASN A N 1
ATOM 677 C CA . ASN A 1 88 ? -8.463 1.471 13.039 1.00 83.44 88 ASN A CA 1
ATOM 678 C C . ASN A 1 88 ? -7.735 1.691 11.712 1.00 83.44 88 ASN A C 1
ATOM 680 O O . ASN A 1 88 ? -6.915 2.596 11.611 1.00 83.44 88 ASN A O 1
ATOM 684 N N . LEU A 1 89 ? -7.997 0.847 10.715 1.00 85.81 89 LEU A N 1
ATOM 685 C CA . LEU A 1 89 ? -7.309 0.849 9.428 1.00 85.81 89 LEU A CA 1
ATOM 686 C C . LEU A 1 89 ? -8.285 0.915 8.254 1.00 85.81 89 LEU A C 1
ATOM 688 O O . LEU A 1 89 ? -9.231 0.133 8.180 1.00 85.81 89 LEU A O 1
ATOM 692 N N . GLN A 1 90 ? -7.989 1.767 7.276 1.00 90.25 90 GLN A N 1
ATOM 693 C CA . GLN A 1 90 ? -8.663 1.776 5.977 1.00 90.25 90 GLN A CA 1
ATOM 694 C C . GLN A 1 90 ? -7.639 1.629 4.855 1.00 90.25 90 GLN A C 1
ATOM 696 O O . GLN A 1 90 ? -6.649 2.351 4.818 1.00 90.25 90 GLN A O 1
ATOM 701 N N . LEU A 1 91 ? -7.892 0.696 3.939 1.00 91.19 91 LEU A N 1
ATOM 702 C CA . LEU A 1 91 ? -7.125 0.450 2.725 1.00 91.19 91 LEU A CA 1
ATOM 703 C C . LEU A 1 91 ? -7.971 0.815 1.504 1.00 91.19 91 LEU A C 1
ATOM 705 O O . LEU A 1 91 ? -9.076 0.293 1.318 1.00 91.19 91 LEU A O 1
ATOM 709 N N . TYR A 1 92 ? -7.428 1.669 0.647 1.00 91.19 92 TYR A N 1
ATOM 710 C CA . TYR A 1 92 ? -8.067 2.109 -0.589 1.00 91.19 92 TYR A CA 1
ATOM 711 C C . TYR A 1 92 ? -7.029 2.373 -1.687 1.00 91.19 92 TYR A C 1
ATOM 713 O O . TYR A 1 92 ? -5.836 2.527 -1.412 1.00 91.19 92 TYR A O 1
ATOM 721 N N . LEU A 1 93 ? -7.498 2.400 -2.931 1.00 90.88 93 LEU A N 1
ATOM 722 C CA . LEU A 1 93 ? -6.729 2.717 -4.130 1.00 90.88 93 LEU A CA 1
ATOM 723 C C . LEU A 1 93 ? -7.087 4.122 -4.621 1.00 90.88 93 LEU A C 1
ATOM 725 O O . LEU A 1 93 ? -8.266 4.450 -4.737 1.00 90.88 93 LEU A O 1
ATOM 729 N N . GLU A 1 94 ? -6.084 4.939 -4.918 1.00 89.81 94 GLU A N 1
ATOM 730 C CA . GLU A 1 94 ? -6.228 6.228 -5.595 1.00 89.81 94 GLU A CA 1
ATOM 731 C C . GLU A 1 94 ? -5.748 6.110 -7.041 1.00 89.81 94 GLU A C 1
ATOM 733 O O . GLU A 1 94 ? -4.620 5.668 -7.281 1.00 89.81 94 GLU A O 1
ATOM 738 N N . HIS A 1 95 ? -6.582 6.563 -7.976 1.00 84.69 95 HIS A N 1
ATOM 739 C CA . HIS A 1 95 ? -6.223 6.733 -9.380 1.00 84.69 95 HIS A CA 1
ATOM 740 C C . HIS A 1 95 ? -6.033 8.226 -9.689 1.00 84.69 95 HIS A C 1
ATOM 742 O O . HIS A 1 95 ? -6.814 9.049 -9.188 1.00 84.69 95 HIS A O 1
ATOM 748 N N . PRO A 1 96 ? -5.040 8.594 -10.516 1.00 76.38 96 PRO 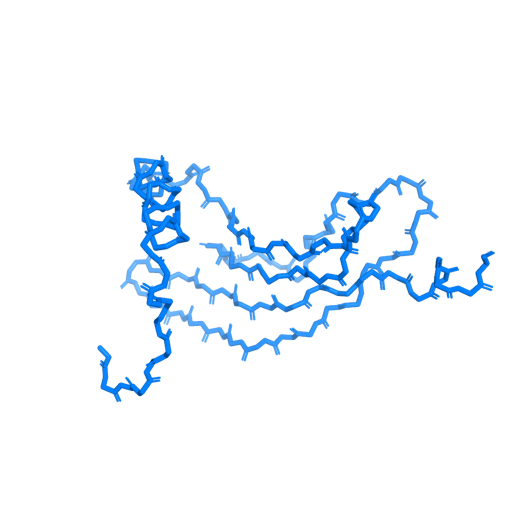A N 1
ATOM 749 C CA . PRO A 1 96 ? -4.893 9.948 -11.026 1.00 76.38 96 PRO A CA 1
ATOM 750 C C . PRO A 1 96 ? -6.163 10.362 -11.777 1.00 76.38 96 PRO A C 1
ATOM 752 O O . PRO A 1 96 ? -6.882 9.534 -12.342 1.00 76.38 96 PRO A O 1
ATOM 755 N N . SER A 1 97 ? -6.480 11.654 -11.745 1.00 69.38 97 SER A N 1
ATOM 756 C CA . SER A 1 97 ? -7.646 12.185 -12.443 1.00 69.38 97 SER A CA 1
ATOM 757 C C . SER A 1 97 ? -7.482 12.010 -13.959 1.00 69.38 97 SER A C 1
ATOM 759 O O . SER A 1 97 ? -6.460 12.370 -14.536 1.00 69.38 97 SER A O 1
ATOM 761 N N . LEU A 1 98 ? -8.515 11.456 -14.606 1.00 59.00 98 LEU A N 1
ATOM 762 C CA . LEU A 1 98 ? -8.524 11.034 -16.020 1.00 59.00 98 LEU A CA 1
ATOM 763 C C . LEU A 1 98 ? -8.227 12.150 -17.040 1.00 59.00 98 LEU A C 1
ATOM 765 O O . LEU A 1 98 ? -8.047 11.864 -18.221 1.00 59.00 98 LEU A O 1
ATOM 769 N N . LEU A 1 99 ? -8.193 13.413 -16.610 1.00 53.66 99 LEU A N 1
ATOM 770 C CA . LEU A 1 99 ? -8.020 14.564 -17.492 1.00 53.66 99 LEU A CA 1
ATOM 771 C C . LEU A 1 99 ? -6.576 14.744 -17.996 1.00 53.66 99 LEU A C 1
ATOM 773 O O . LEU A 1 99 ? -6.384 15.406 -19.008 1.00 53.66 99 LEU A O 1
ATOM 777 N N . GLU A 1 100 ? -5.574 14.138 -17.348 1.00 51.78 100 GLU A N 1
ATOM 778 C CA . GLU A 1 100 ? -4.169 14.220 -17.793 1.00 51.78 100 GLU A CA 1
ATOM 779 C C . GLU A 1 100 ? -3.741 13.077 -18.728 1.00 51.78 100 GLU A C 1
ATOM 781 O O . GLU A 1 100 ? -2.660 13.125 -19.298 1.00 51.78 100 GLU A O 1
ATOM 786 N N . SER A 1 101 ? -4.567 12.041 -18.922 1.00 48.50 101 SER A N 1
ATOM 787 C CA . SER A 1 101 ? -4.227 10.897 -19.791 1.00 48.50 101 SER A CA 1
ATOM 788 C C . SER A 1 101 ? -4.663 11.071 -21.255 1.00 48.50 101 SER A C 1
ATOM 790 O O . SER A 1 101 ? -4.480 10.157 -22.057 1.00 48.50 101 SER A O 1
ATOM 792 N N . LEU A 1 102 ? -5.293 12.203 -21.590 1.00 50.12 102 LEU A N 1
ATOM 793 C CA . LEU A 1 102 ? -5.923 12.487 -22.889 1.00 50.12 102 LEU A CA 1
ATOM 794 C C . LEU A 1 102 ? -5.412 13.777 -23.566 1.00 50.12 102 LEU A C 1
ATOM 796 O O . LEU A 1 102 ? -5.978 14.188 -24.580 1.00 50.12 102 LEU A O 1
ATOM 800 N N . LEU A 1 103 ? -4.358 14.397 -23.028 1.00 44.44 103 LEU A N 1
ATOM 801 C CA . LEU A 1 103 ? -3.631 15.540 -23.601 1.00 44.44 103 LEU A CA 1
ATOM 802 C C . LEU A 1 103 ? -2.152 15.180 -23.766 1.00 44.44 103 LEU A C 1
ATOM 804 O O . LEU A 1 103 ? -1.546 15.701 -24.727 1.00 44.44 103 LEU A O 1
#

Sequence (103 aa):
MNVVIQRALHRQLRYYMHATVSGLLPSMQKLGMVERVAVIFFNADNVPLEKFAGTSKEADLSIPTDTKPGQQPPLITPIKSMSSEPLNLQLYLEHPSLLESLL